Protein AF-A0A6A7M1G7-F1 (afdb_monomer_lite)

Foldseek 3Di:
DDDDDDPDVPVVVVVVVLVVVCVVVDDDDDDDQDDPDPVRVCVLDPPVLVVLLVVCQVPPLDALVRSCVVVVHDSVVSVVSQVSCVVRLQWDADPSGIHGPDPDDDDDDDDD

Structure (mmCIF, N/CA/C/O backbone):
data_AF-A0A6A7M1G7-F1
#
_entry.id   AF-A0A6A7M1G7-F1
#
loop_
_atom_site.group_PDB
_atom_site.id
_atom_site.type_symbol
_atom_site.label_atom_id
_atom_site.label_alt_id
_atom_site.label_comp_id
_atom_site.label_asym_id
_atom_site.lab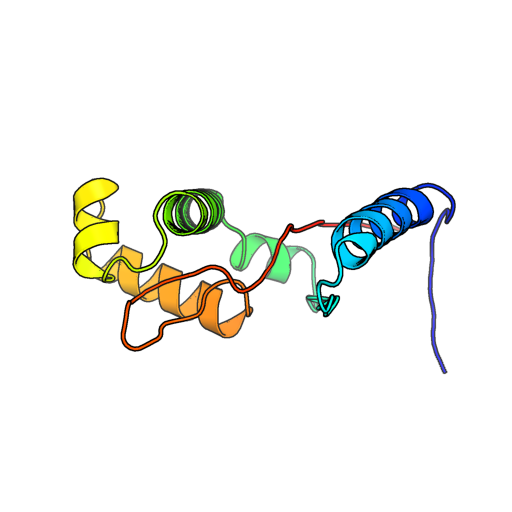el_entity_id
_atom_site.label_seq_id
_atom_site.pdbx_PDB_ins_code
_atom_site.Cartn_x
_atom_site.Cartn_y
_atom_site.Cartn_z
_atom_site.occupancy
_atom_site.B_iso_or_equiv
_atom_site.auth_seq_id
_atom_site.auth_comp_id
_atom_site.auth_asym_id
_atom_site.auth_atom_id
_atom_site.pdbx_PDB_model_num
ATOM 1 N N . MET A 1 1 ? 15.730 20.956 -16.436 1.00 25.53 1 MET A N 1
ATOM 2 C CA . MET A 1 1 ? 16.325 21.663 -15.284 1.00 25.53 1 MET A CA 1
ATOM 3 C C . MET A 1 1 ? 15.865 20.927 -14.037 1.00 25.53 1 MET A C 1
ATOM 5 O O . MET A 1 1 ? 14.692 21.008 -13.710 1.00 25.53 1 MET A O 1
ATOM 9 N N . GLN A 1 2 ? 16.749 20.095 -13.480 1.00 34.69 2 GLN A N 1
ATOM 10 C CA . GLN A 1 2 ? 16.533 19.222 -12.319 1.00 34.69 2 GLN A CA 1
ATOM 11 C C . GLN A 1 2 ? 17.290 19.789 -11.118 1.00 34.69 2 GLN A C 1
ATOM 13 O O . GLN A 1 2 ? 18.352 20.386 -11.297 1.00 34.69 2 GLN A O 1
ATOM 18 N N . VAL A 1 3 ? 16.777 19.542 -9.915 1.00 28.98 3 VAL A N 1
ATOM 19 C CA . VAL A 1 3 ? 17.521 19.722 -8.666 1.00 28.98 3 VAL A CA 1
ATOM 20 C C . VAL A 1 3 ? 17.376 18.435 -7.855 1.00 28.98 3 VAL A C 1
ATOM 22 O O . VAL A 1 3 ? 16.271 18.089 -7.452 1.00 28.98 3 VAL A O 1
ATOM 25 N N . HIS A 1 4 ? 18.493 17.733 -7.650 1.00 38.56 4 HIS A N 1
ATOM 26 C CA . HIS A 1 4 ? 18.645 16.649 -6.677 1.00 38.56 4 HIS A CA 1
ATOM 27 C C . HIS A 1 4 ? 19.468 17.177 -5.502 1.00 38.56 4 HIS A C 1
ATOM 29 O O . HIS A 1 4 ? 20.493 17.828 -5.711 1.00 38.56 4 HIS A O 1
ATOM 35 N N . VAL A 1 5 ? 19.044 16.864 -4.280 1.00 36.00 5 VAL A N 1
ATOM 36 C CA . VAL A 1 5 ? 19.881 17.002 -3.085 1.00 36.00 5 VAL A CA 1
ATOM 37 C C . VAL A 1 5 ? 19.954 15.625 -2.432 1.00 36.00 5 VAL A C 1
ATOM 39 O O . VAL A 1 5 ? 18.983 15.166 -1.836 1.00 36.00 5 VAL A O 1
ATOM 42 N N . GLU A 1 6 ? 21.100 14.960 -2.576 1.00 53.75 6 GLU A N 1
ATOM 43 C CA . GLU A 1 6 ? 21.423 13.693 -1.912 1.00 53.75 6 GLU A CA 1
ATOM 44 C C . GLU A 1 6 ? 22.839 13.755 -1.317 1.00 53.75 6 GLU A C 1
ATOM 46 O O . GLU A 1 6 ? 23.726 14.365 -1.918 1.00 53.75 6 GLU A O 1
ATOM 51 N N . ASP A 1 7 ? 23.077 13.043 -0.203 1.00 55.03 7 ASP A N 1
ATOM 52 C CA . ASP A 1 7 ? 24.246 12.158 -0.208 1.00 55.03 7 ASP A CA 1
ATOM 53 C C . ASP A 1 7 ? 23.811 10.801 -0.774 1.00 55.03 7 ASP A C 1
ATOM 55 O O . ASP A 1 7 ? 22.853 10.164 -0.335 1.00 55.03 7 ASP A O 1
ATOM 59 N N . LEU A 1 8 ? 24.562 10.416 -1.788 1.00 50.22 8 LEU A N 1
ATOM 60 C CA . LEU A 1 8 ? 24.173 9.848 -3.073 1.00 50.22 8 LEU A CA 1
ATOM 61 C C . LEU A 1 8 ? 24.568 8.361 -3.154 1.00 50.22 8 LEU A C 1
ATOM 63 O O . LEU A 1 8 ? 24.169 7.619 -4.048 1.00 50.22 8 LEU A O 1
ATOM 67 N N . ALA A 1 9 ? 25.364 7.886 -2.193 1.00 52.16 9 ALA A N 1
ATOM 68 C CA . ALA A 1 9 ? 25.962 6.552 -2.222 1.00 52.16 9 ALA A CA 1
ATOM 69 C C . ALA A 1 9 ? 25.018 5.426 -1.756 1.00 52.16 9 ALA A C 1
ATOM 71 O O . ALA A 1 9 ? 25.299 4.245 -1.970 1.00 52.16 9 ALA A O 1
ATOM 72 N N . THR A 1 10 ? 23.918 5.765 -1.080 1.00 54.06 10 THR A N 1
ATOM 73 C CA . THR A 1 10 ? 23.079 4.791 -0.361 1.00 54.06 10 THR A CA 1
ATOM 74 C C . THR A 1 10 ? 21.735 4.545 -1.040 1.00 54.06 10 THR A C 1
ATOM 76 O O . THR A 1 10 ? 21.381 3.376 -1.215 1.00 54.06 10 THR A O 1
ATOM 79 N N . SER A 1 11 ? 21.056 5.584 -1.536 1.00 56.84 11 SER A N 1
ATOM 80 C CA . SER A 1 11 ? 20.002 5.431 -2.553 1.00 56.84 11 SER A CA 1
ATOM 81 C C . SER A 1 11 ? 20.564 4.694 -3.787 1.00 56.84 11 SER A C 1
ATOM 83 O O . SER A 1 11 ? 19.942 3.771 -4.313 1.00 56.84 11 SER A O 1
ATOM 85 N N . GLY A 1 12 ? 21.847 4.925 -4.107 1.00 48.59 12 GLY A N 1
ATOM 86 C CA . GLY A 1 12 ? 22.636 4.179 -5.095 1.00 48.59 12 GLY A CA 1
ATOM 87 C C . GLY A 1 12 ? 22.903 2.687 -4.817 1.00 48.59 12 GLY A C 1
ATOM 88 O O . GLY A 1 12 ? 23.356 1.996 -5.721 1.00 48.59 12 GLY A O 1
ATOM 89 N N . ARG A 1 13 ? 22.608 2.126 -3.632 1.00 57.09 13 ARG A N 1
ATOM 90 C CA . ARG A 1 13 ? 22.609 0.656 -3.415 1.00 57.09 13 ARG A CA 1
ATOM 91 C C . ARG A 1 13 ? 21.234 0.022 -3.614 1.00 57.09 13 ARG A C 1
ATOM 93 O O . ARG A 1 13 ? 21.162 -1.136 -4.014 1.00 57.09 13 ARG A O 1
ATOM 100 N N . ARG A 1 14 ? 20.155 0.754 -3.324 1.00 54.09 14 ARG A N 1
ATOM 101 C CA . ARG A 1 14 ? 18.771 0.244 -3.406 1.00 54.09 14 ARG A CA 1
ATOM 102 C C . ARG A 1 14 ? 18.286 0.104 -4.845 1.00 54.09 14 ARG A C 1
ATOM 104 O O . ARG A 1 14 ? 17.539 -0.818 -5.149 1.00 54.09 14 ARG A O 1
ATOM 111 N N . PHE A 1 15 ? 18.855 0.902 -5.731 1.00 56.03 15 PHE A N 1
ATOM 112 C CA . PHE A 1 15 ? 18.774 0.746 -7.177 1.00 56.03 15 PHE A CA 1
ATOM 113 C C . PHE A 1 15 ? 19.585 -0.467 -7.702 1.00 56.03 15 PHE A C 1
ATOM 115 O O . PHE A 1 15 ? 19.101 -1.263 -8.501 1.00 56.03 15 PHE A O 1
ATOM 122 N N . VAL A 1 16 ? 20.797 -0.702 -7.177 1.00 53.09 16 VAL A N 1
ATOM 123 C CA . VAL A 1 16 ? 21.742 -1.758 -7.630 1.00 53.09 16 VAL A CA 1
ATOM 124 C C . VAL A 1 16 ? 21.291 -3.202 -7.327 1.00 53.09 16 VAL A C 1
ATOM 126 O O . VAL A 1 16 ? 21.872 -4.158 -7.839 1.00 53.09 16 VAL A O 1
ATOM 129 N N . ASP A 1 17 ? 20.215 -3.390 -6.566 1.00 56.19 17 ASP A N 1
ATOM 130 C CA . ASP A 1 17 ? 19.605 -4.704 -6.310 1.00 56.19 17 ASP A CA 1
ATOM 131 C C . ASP A 1 17 ? 18.236 -4.867 -7.008 1.00 56.19 17 ASP A C 1
ATOM 133 O O . ASP A 1 17 ? 17.900 -5.983 -7.421 1.00 56.19 17 ASP A O 1
ATOM 137 N N . ALA A 1 18 ? 17.487 -3.769 -7.246 1.00 53.03 18 ALA A N 1
ATOM 138 C CA . ALA A 1 18 ? 16.391 -3.739 -8.234 1.00 53.03 18 ALA A CA 1
ATOM 139 C C . ALA A 1 18 ? 16.890 -4.279 -9.598 1.00 53.03 18 ALA A C 1
ATOM 141 O O . ALA A 1 18 ? 16.256 -5.122 -10.235 1.00 53.03 18 ALA A O 1
ATOM 142 N N . TRP A 1 19 ? 18.131 -3.905 -9.913 1.00 50.75 19 TRP A N 1
ATOM 143 C CA . TRP A 1 19 ? 19.046 -4.298 -10.987 1.00 50.75 19 TRP A CA 1
ATOM 144 C C . TRP A 1 19 ? 19.465 -5.786 -11.057 1.00 50.75 19 TRP A C 1
ATOM 146 O O . TRP A 1 19 ? 19.751 -6.262 -12.147 1.00 50.75 19 TRP A O 1
ATOM 156 N N . ARG A 1 20 ? 19.458 -6.577 -9.969 1.00 49.00 20 ARG A N 1
ATOM 157 C CA . ARG A 1 20 ? 19.835 -8.021 -10.017 1.00 49.00 20 ARG A CA 1
ATOM 158 C C . ARG A 1 20 ? 18.668 -8.977 -10.221 1.00 49.00 20 ARG A C 1
ATOM 160 O O . ARG A 1 20 ? 18.840 -10.160 -10.499 1.00 49.00 20 ARG A O 1
ATOM 167 N N . ARG A 1 21 ? 17.451 -8.492 -10.018 1.00 49.47 21 ARG A N 1
ATOM 168 C CA . ARG A 1 21 ? 16.231 -9.303 -10.139 1.00 49.47 21 ARG A CA 1
ATOM 169 C C . ARG A 1 21 ? 15.604 -9.123 -11.509 1.00 49.47 21 ARG A C 1
ATOM 171 O O . ARG A 1 21 ? 15.112 -10.100 -12.059 1.00 49.47 21 ARG A O 1
ATOM 178 N N . ALA A 1 22 ? 15.842 -7.963 -12.118 1.00 48.47 22 ALA A N 1
ATOM 179 C CA . ALA A 1 22 ? 15.812 -7.839 -13.563 1.00 48.47 22 ALA A CA 1
ATOM 180 C C . ALA A 1 22 ? 16.709 -8.884 -14.270 1.00 48.47 22 ALA A C 1
ATOM 182 O O . ALA A 1 22 ? 16.277 -9.484 -15.244 1.00 48.47 22 ALA A O 1
ATOM 183 N N . GLU A 1 23 ? 17.930 -9.168 -13.775 1.00 43.00 23 GLU A N 1
ATOM 184 C CA . GLU A 1 23 ? 18.918 -10.089 -14.402 1.00 43.00 23 GLU A CA 1
ATOM 185 C C . GLU A 1 23 ? 18.457 -11.554 -14.562 1.00 43.00 23 GLU A C 1
ATOM 187 O O . GLU A 1 23 ? 19.083 -12.316 -15.297 1.00 43.00 23 GLU A O 1
ATOM 192 N N . ARG A 1 24 ? 17.339 -11.961 -13.947 1.00 51.00 24 ARG A N 1
ATOM 193 C CA . ARG A 1 24 ? 16.653 -13.234 -14.256 1.00 51.00 24 ARG A CA 1
ATOM 194 C C . ARG A 1 24 ? 15.729 -13.140 -15.486 1.00 51.00 24 ARG A C 1
ATOM 196 O O . ARG A 1 24 ? 14.984 -14.076 -15.758 1.00 51.00 24 ARG A O 1
ATOM 203 N N . GLY A 1 25 ? 15.809 -12.033 -16.229 1.00 37.94 25 GLY A N 1
ATOM 204 C CA . GLY A 1 25 ? 15.062 -11.726 -17.455 1.00 37.94 25 GLY A CA 1
ATOM 205 C C . GLY A 1 25 ? 13.822 -10.846 -17.255 1.00 37.94 25 GLY A C 1
ATOM 206 O O . GLY A 1 25 ? 12.973 -10.784 -18.137 1.00 37.94 25 GLY A O 1
ATOM 207 N N . GLU A 1 26 ? 13.686 -10.193 -16.106 1.00 47.88 26 GLU A N 1
ATOM 208 C CA . GLU A 1 26 ? 12.452 -9.557 -15.642 1.00 47.88 26 GLU A CA 1
ATOM 209 C C . GLU A 1 26 ? 12.462 -8.040 -15.962 1.00 47.88 26 GLU A C 1
ATOM 211 O O . GLU A 1 26 ? 13.406 -7.326 -15.626 1.00 47.88 26 GLU A O 1
ATOM 216 N N . THR A 1 27 ? 11.427 -7.512 -16.627 1.00 46.03 27 THR A N 1
ATOM 217 C CA . THR A 1 27 ? 11.282 -6.065 -16.885 1.00 46.03 27 THR A CA 1
ATOM 218 C C . THR A 1 27 ? 11.071 -5.306 -15.574 1.00 46.03 27 THR A C 1
ATOM 220 O O . THR A 1 27 ? 10.104 -5.569 -14.864 1.00 46.03 27 THR A O 1
ATOM 223 N N . VAL A 1 28 ? 11.943 -4.340 -15.266 1.00 56.94 28 VAL A N 1
ATOM 224 C CA . VAL A 1 28 ? 11.826 -3.480 -14.077 1.00 56.94 28 VAL A CA 1
ATOM 225 C C . VAL A 1 28 ? 11.355 -2.095 -14.502 1.00 56.94 28 VAL A C 1
ATOM 227 O O . VAL A 1 28 ? 12.051 -1.393 -15.231 1.00 56.94 28 VAL A O 1
ATOM 230 N N . HIS A 1 29 ? 10.152 -1.720 -14.072 1.00 54.69 29 HIS A N 1
ATOM 231 C CA . HIS A 1 29 ? 9.703 -0.331 -14.042 1.00 54.69 29 HIS A CA 1
ATOM 232 C C . HIS A 1 29 ? 9.965 0.209 -12.639 1.00 54.69 29 HIS A C 1
ATOM 234 O O . HIS A 1 29 ? 9.405 -0.284 -11.661 1.00 54.69 29 HIS A O 1
ATOM 240 N N . GLU A 1 30 ? 10.857 1.191 -12.537 1.00 58.59 30 GLU A N 1
ATOM 241 C CA . GLU A 1 30 ? 11.003 1.970 -11.314 1.00 58.59 30 GLU A CA 1
ATOM 242 C C . GLU A 1 30 ? 9.999 3.115 -11.348 1.00 58.59 30 GLU A C 1
ATOM 244 O O . GLU A 1 30 ? 10.177 4.108 -12.053 1.00 58.59 30 GLU A O 1
ATOM 249 N N . GLU A 1 31 ? 8.908 2.950 -10.607 1.00 61.97 31 GLU A N 1
ATOM 250 C CA . GLU A 1 31 ? 7.925 4.008 -10.423 1.00 61.97 31 GLU A CA 1
ATOM 251 C C . GLU A 1 31 ? 8.272 4.832 -9.184 1.00 61.97 31 GLU A C 1
ATOM 253 O O . GLU A 1 31 ? 8.332 4.331 -8.058 1.00 61.97 31 GLU A O 1
ATOM 258 N N . HIS A 1 32 ? 8.516 6.124 -9.400 1.00 64.69 32 HIS A N 1
ATOM 259 C CA . HIS A 1 32 ? 8.779 7.075 -8.330 1.00 64.69 32 HIS A CA 1
ATOM 260 C C . HIS A 1 32 ? 7.483 7.772 -7.922 1.00 64.69 32 HIS A C 1
ATOM 262 O O . HIS A 1 32 ? 6.918 8.555 -8.685 1.00 64.69 32 HIS A O 1
ATOM 268 N N . LEU A 1 33 ? 7.054 7.553 -6.679 1.00 69.06 33 LEU A N 1
ATOM 269 C CA . LEU A 1 33 ? 5.971 8.319 -6.070 1.00 69.06 33 LEU A CA 1
ATOM 270 C C . LEU A 1 33 ? 6.543 9.551 -5.379 1.00 69.06 33 LEU A C 1
ATOM 272 O O . LEU A 1 33 ? 7.333 9.446 -4.442 1.00 69.06 33 LEU A O 1
ATOM 276 N N . SER A 1 34 ? 6.131 10.724 -5.850 1.00 69.75 34 SER A N 1
ATOM 277 C CA . SER A 1 34 ? 6.495 12.010 -5.258 1.00 69.75 34 SER A CA 1
ATOM 278 C C . SER A 1 34 ? 5.276 12.645 -4.602 1.00 69.75 34 SER A C 1
ATOM 280 O O . SER A 1 34 ? 4.177 12.614 -5.150 1.00 69.75 34 SER A O 1
ATOM 282 N N . PHE A 1 35 ? 5.482 13.237 -3.428 1.00 73.38 35 PHE A N 1
ATOM 283 C CA . PHE A 1 35 ? 4.452 13.953 -2.680 1.00 73.38 35 PHE A CA 1
ATOM 284 C C . PHE A 1 35 ? 4.838 15.425 -2.581 1.00 73.38 35 PHE A C 1
ATOM 286 O O . PHE A 1 35 ? 6.006 15.745 -2.371 1.00 73.38 35 PHE A O 1
ATOM 293 N N . GLU A 1 36 ? 3.854 16.317 -2.700 1.00 72.62 36 GLU A N 1
ATOM 294 C CA . GLU A 1 36 ? 4.070 17.770 -2.611 1.00 72.62 36 GLU A CA 1
ATOM 295 C C . GLU A 1 36 ? 4.535 18.218 -1.215 1.00 72.62 36 GLU A C 1
ATOM 297 O O . GLU A 1 36 ? 5.138 19.279 -1.069 1.00 72.62 36 GLU A O 1
ATOM 302 N N . SER A 1 37 ? 4.267 17.412 -0.183 1.00 76.88 37 SER A N 1
ATOM 303 C CA . SER A 1 37 ? 4.682 17.677 1.192 1.00 76.88 37 SER A CA 1
ATOM 304 C C . SER A 1 37 ? 4.822 16.398 2.020 1.00 76.88 37 SER A C 1
ATOM 306 O O . SER A 1 37 ? 4.270 15.341 1.690 1.00 76.88 37 SER A O 1
ATOM 308 N N . PHE A 1 38 ? 5.535 16.508 3.144 1.00 77.50 38 PHE A N 1
ATOM 309 C CA . PHE A 1 38 ? 5.644 15.431 4.127 1.00 77.50 38 PHE A CA 1
ATOM 310 C C . PHE A 1 38 ? 4.279 15.086 4.739 1.00 77.50 38 PHE A C 1
ATOM 312 O O . PHE A 1 38 ? 3.955 13.914 4.937 1.00 77.50 38 PHE A O 1
ATOM 319 N N . GLU A 1 39 ? 3.436 16.088 4.971 1.00 81.94 39 GLU A N 1
ATOM 320 C CA . GLU A 1 39 ? 2.059 15.912 5.423 1.00 81.94 39 GLU A CA 1
ATOM 321 C C . GLU A 1 39 ? 1.238 15.113 4.405 1.00 81.94 39 GLU A C 1
ATOM 323 O O . GLU A 1 39 ? 0.484 14.222 4.797 1.00 81.94 39 GLU A O 1
ATOM 328 N N . GLY A 1 40 ? 1.414 15.376 3.105 1.00 80.88 40 GLY A N 1
ATOM 329 C CA . GLY A 1 40 ? 0.766 14.627 2.026 1.00 80.88 40 GLY A CA 1
ATOM 330 C C . GLY A 1 40 ? 1.202 13.161 1.982 1.00 80.88 40 GLY A C 1
ATOM 331 O O . GLY A 1 40 ? 0.356 12.266 1.866 1.00 80.88 40 GLY A O 1
ATOM 332 N N . LEU A 1 41 ? 2.501 12.900 2.166 1.00 83.00 41 LEU A N 1
ATOM 333 C CA . LEU A 1 41 ? 3.031 11.542 2.315 1.00 83.00 41 LEU A CA 1
ATOM 334 C C . LEU A 1 41 ? 2.379 10.828 3.507 1.00 83.00 41 LEU A C 1
ATOM 336 O O . LEU A 1 41 ? 1.855 9.727 3.348 1.00 83.00 41 LEU A O 1
ATOM 340 N N . LEU A 1 42 ? 2.374 11.443 4.693 1.00 84.44 42 LEU A N 1
ATOM 341 C CA . LEU A 1 42 ? 1.827 10.833 5.912 1.00 84.44 42 LEU A CA 1
ATOM 342 C C . LEU A 1 42 ? 0.305 10.643 5.861 1.00 84.44 42 LEU A C 1
ATOM 344 O O . LEU A 1 42 ? -0.211 9.656 6.392 1.00 84.44 42 LEU A O 1
ATOM 348 N N . ALA A 1 43 ? -0.419 11.553 5.206 1.00 85.94 43 ALA A N 1
ATOM 349 C CA . ALA A 1 43 ? -1.854 11.422 4.974 1.00 85.94 43 ALA A CA 1
ATOM 350 C C . ALA A 1 43 ? -2.175 10.271 4.009 1.00 85.94 43 ALA A C 1
ATOM 352 O O . ALA A 1 43 ? -3.213 9.617 4.144 1.00 85.94 43 ALA A O 1
ATOM 353 N N . THR A 1 44 ? -1.283 9.996 3.055 1.00 83.44 44 THR A N 1
ATOM 354 C CA . THR A 1 44 ? -1.442 8.908 2.083 1.00 83.44 44 THR A CA 1
ATOM 355 C C . THR A 1 44 ? -1.029 7.565 2.678 1.00 83.44 44 THR A C 1
ATOM 357 O O . THR A 1 44 ? -1.813 6.617 2.648 1.00 83.44 44 THR A O 1
ATOM 360 N N . LEU A 1 45 ? 0.149 7.494 3.297 1.00 87.88 45 LEU A N 1
ATOM 361 C CA . LEU A 1 45 ? 0.764 6.289 3.859 1.00 87.88 45 LEU A CA 1
ATOM 362 C C . LEU A 1 45 ? 0.523 6.152 5.368 1.00 87.88 45 LEU A C 1
ATOM 364 O O . LEU A 1 45 ? 1.449 5.991 6.164 1.00 87.88 45 LEU A O 1
ATOM 368 N N . THR A 1 46 ? -0.743 6.176 5.782 1.00 92.94 46 THR A N 1
ATOM 369 C CA . THR A 1 46 ? -1.088 5.935 7.191 1.00 92.94 46 THR A CA 1
ATOM 370 C C . THR A 1 46 ? -0.714 4.505 7.619 1.00 92.94 46 THR A C 1
ATOM 372 O O . THR A 1 46 ? -0.689 3.594 6.782 1.00 92.94 46 THR A O 1
ATOM 375 N N . PRO A 1 47 ? -0.514 4.230 8.926 1.00 93.75 47 PRO A N 1
ATOM 376 C CA . PRO A 1 47 ? -0.197 2.880 9.401 1.00 93.75 47 PRO A CA 1
ATOM 377 C C . PRO A 1 47 ? -1.190 1.810 8.925 1.00 93.75 47 PRO A C 1
ATOM 379 O O . PRO A 1 47 ? -0.794 0.707 8.555 1.00 93.75 47 PRO A O 1
ATOM 382 N N . LYS A 1 48 ? -2.483 2.155 8.870 1.00 95.19 48 LYS A N 1
ATOM 383 C CA . LYS A 1 48 ? -3.549 1.254 8.415 1.00 95.19 48 LYS A CA 1
ATOM 384 C C . LYS A 1 48 ? -3.548 0.998 6.913 1.00 95.19 48 LYS A C 1
ATOM 386 O O . LYS A 1 48 ? -4.000 -0.067 6.495 1.00 95.19 48 LYS A O 1
ATOM 391 N N . ARG A 1 49 ? -3.034 1.929 6.113 1.00 95.25 49 ARG A N 1
ATOM 392 C CA . ARG A 1 49 ? -2.854 1.745 4.670 1.00 95.25 49 ARG A CA 1
ATOM 393 C C . ARG A 1 49 ? -1.585 0.963 4.358 1.00 95.25 49 ARG A C 1
ATOM 395 O O . ARG A 1 49 ? -1.628 0.064 3.529 1.00 95.25 49 ARG A O 1
ATOM 402 N N . ILE A 1 50 ? -0.501 1.188 5.102 1.00 93.38 50 ILE A N 1
ATOM 403 C CA . ILE A 1 50 ? 0.711 0.354 5.013 1.00 93.38 50 ILE A CA 1
ATOM 404 C C . ILE A 1 50 ? 0.396 -1.104 5.389 1.00 93.38 50 ILE A C 1
ATOM 406 O O . ILE A 1 50 ? 0.856 -2.029 4.718 1.00 93.38 50 ILE A O 1
ATOM 410 N N . GLU A 1 51 ? -0.401 -1.327 6.442 1.00 95.12 51 GLU A N 1
ATOM 411 C CA . GLU A 1 51 ? -0.897 -2.659 6.821 1.00 95.12 51 GLU A CA 1
ATOM 412 C C . GLU A 1 51 ? -1.667 -3.321 5.668 1.00 95.12 51 GLU A C 1
ATOM 414 O O . GLU A 1 51 ? -1.426 -4.488 5.361 1.00 95.12 51 GLU A O 1
ATOM 419 N N . LEU A 1 52 ? -2.532 -2.556 4.996 1.00 96.94 52 LEU A N 1
ATOM 420 C CA . LEU A 1 52 ? -3.336 -3.020 3.868 1.00 96.94 52 LEU A CA 1
ATOM 421 C C . LEU A 1 52 ? -2.463 -3.394 2.661 1.00 96.94 52 LEU A C 1
ATOM 423 O O . LEU A 1 52 ? -2.576 -4.514 2.169 1.00 96.94 52 LEU A O 1
ATOM 427 N N . VAL A 1 53 ? -1.530 -2.531 2.243 1.00 94.62 53 VAL A N 1
ATOM 428 C CA . VAL A 1 53 ? -0.579 -2.824 1.149 1.00 94.62 53 VAL A CA 1
ATOM 429 C C . VAL A 1 53 ? 0.215 -4.101 1.438 1.00 94.62 53 VAL A C 1
ATOM 431 O O . VAL A 1 53 ? 0.335 -4.983 0.589 1.00 94.62 53 VAL A O 1
ATOM 434 N N . ARG A 1 54 ? 0.727 -4.253 2.667 1.00 93.50 54 ARG A N 1
ATOM 435 C CA . ARG A 1 54 ? 1.451 -5.466 3.089 1.00 93.50 54 ARG A CA 1
ATOM 436 C C . ARG A 1 54 ? 0.564 -6.708 3.124 1.00 93.50 54 ARG A C 1
ATOM 438 O O . ARG A 1 54 ? 1.078 -7.817 2.980 1.00 93.50 54 ARG A O 1
ATOM 445 N N . PHE A 1 55 ? -0.726 -6.550 3.405 1.00 96.69 55 PHE A N 1
ATOM 446 C CA . PHE A 1 55 ? -1.683 -7.648 3.390 1.00 96.69 55 PHE A CA 1
ATOM 447 C C . PHE A 1 55 ? -1.957 -8.110 1.959 1.00 96.69 55 PHE A C 1
ATOM 449 O O . PHE A 1 55 ? -1.754 -9.290 1.681 1.00 96.69 55 PHE A O 1
ATOM 456 N N . VAL A 1 56 ? -2.316 -7.186 1.062 1.00 96.75 56 VAL A N 1
ATOM 457 C CA . VAL A 1 56 ? -2.599 -7.475 -0.354 1.00 96.75 56 VAL A CA 1
ATOM 458 C C . VAL A 1 56 ? -1.372 -8.057 -1.047 1.00 96.75 56 VAL A C 1
ATOM 460 O O . VAL A 1 56 ? -1.466 -9.074 -1.715 1.00 96.75 56 VAL A O 1
ATOM 463 N N . ARG A 1 57 ? -0.174 -7.521 -0.796 1.00 93.69 57 ARG A N 1
ATOM 464 C CA . ARG A 1 57 ? 1.057 -8.072 -1.382 1.00 93.69 57 ARG A CA 1
ATOM 465 C C . ARG A 1 57 ? 1.352 -9.523 -0.966 1.00 93.69 57 ARG A C 1
ATOM 467 O O . ARG A 1 57 ? 2.024 -10.241 -1.698 1.00 93.69 57 ARG A O 1
ATOM 474 N N . ARG A 1 58 ? 0.897 -9.956 0.216 1.00 94.50 58 ARG A N 1
ATOM 475 C CA . ARG A 1 58 ? 1.028 -11.354 0.675 1.00 94.50 58 ARG A CA 1
ATOM 476 C C . ARG A 1 58 ? -0.113 -12.250 0.192 1.00 94.50 58 ARG A C 1
ATOM 478 O O . ARG A 1 58 ? 0.063 -13.462 0.171 1.00 94.50 58 ARG A O 1
ATOM 485 N N . HIS A 1 59 ? -1.249 -11.658 -0.160 1.00 96.38 59 HIS A N 1
ATOM 486 C CA . HIS A 1 59 ? -2.460 -12.347 -0.596 1.00 96.38 59 HIS A CA 1
ATOM 487 C C . HIS A 1 59 ? -3.031 -11.602 -1.812 1.00 96.38 59 HIS A C 1
ATOM 489 O O . HIS A 1 59 ? -4.044 -10.907 -1.676 1.00 96.38 59 HIS A O 1
ATOM 495 N N . PRO A 1 60 ? -2.335 -11.654 -2.964 1.00 95.50 60 PRO A N 1
ATOM 496 C CA . PRO A 1 60 ? -2.794 -10.969 -4.163 1.00 95.50 60 PRO A CA 1
ATOM 497 C C . PRO A 1 60 ? -4.084 -11.616 -4.677 1.00 95.50 60 PRO A C 1
ATOM 499 O O . PRO A 1 60 ? -4.405 -12.749 -4.307 1.00 95.50 60 PRO A O 1
ATOM 502 N N . HIS A 1 61 ? -4.801 -10.899 -5.538 1.00 97.38 61 HIS A N 1
ATOM 503 C CA . HIS A 1 61 ? -6.019 -11.362 -6.205 1.00 97.38 61 HIS A CA 1
ATOM 504 C C . HIS A 1 61 ? -7.158 -11.683 -5.218 1.00 97.38 61 HIS A C 1
ATOM 506 O O . HIS A 1 61 ? -7.918 -12.639 -5.355 1.00 97.38 61 HIS A O 1
ATOM 512 N N . LEU A 1 62 ? -7.266 -10.873 -4.157 1.00 97.62 62 LEU A N 1
ATOM 513 C CA . LEU A 1 62 ? -8.424 -10.866 -3.265 1.00 97.62 62 LEU A CA 1
ATOM 514 C C . LEU A 1 62 ? -9.364 -9.718 -3.625 1.00 97.62 62 LEU A C 1
ATOM 516 O O . LEU A 1 62 ? -8.927 -8.605 -3.912 1.00 97.62 62 LEU A O 1
ATOM 520 N N . SER A 1 63 ? -10.670 -9.958 -3.503 1.00 97.69 63 SER A N 1
ATOM 521 C CA . SER A 1 63 ? -11.660 -8.884 -3.589 1.00 97.69 63 SER A CA 1
ATOM 522 C C . SER A 1 63 ? -11.571 -7.944 -2.384 1.00 97.69 63 SER A C 1
ATOM 524 O O . SER A 1 63 ? -11.214 -8.357 -1.275 1.00 97.69 63 SER A O 1
ATOM 526 N N . ILE A 1 64 ? -12.005 -6.692 -2.557 1.00 97.19 64 ILE A N 1
ATOM 527 C CA . ILE A 1 64 ? -12.101 -5.700 -1.467 1.00 97.19 64 ILE A CA 1
ATOM 528 C C . ILE A 1 64 ? -12.855 -6.270 -0.249 1.00 97.19 64 ILE A C 1
ATOM 530 O O . ILE A 1 64 ? -12.464 -6.060 0.901 1.00 97.19 64 ILE A O 1
ATOM 534 N N . ALA A 1 65 ? -13.933 -7.023 -0.492 1.00 97.50 65 ALA A N 1
ATOM 535 C CA . ALA A 1 65 ? -14.734 -7.637 0.565 1.00 97.50 65 ALA A CA 1
ATOM 536 C C . ALA A 1 65 ? -13.962 -8.719 1.334 1.00 97.50 65 ALA A C 1
ATOM 538 O O . ALA A 1 65 ? -14.057 -8.785 2.562 1.00 97.50 65 ALA A O 1
ATOM 539 N N . ALA A 1 66 ? -13.174 -9.539 0.635 1.00 97.75 66 ALA A N 1
ATOM 540 C CA . ALA A 1 66 ? -12.309 -10.524 1.269 1.00 97.75 66 ALA A CA 1
ATOM 541 C C . ALA A 1 66 ? -11.212 -9.845 2.098 1.00 97.75 66 ALA A C 1
ATOM 543 O O . ALA A 1 66 ? -11.041 -10.203 3.260 1.00 97.75 66 ALA A O 1
ATOM 544 N N . VAL A 1 67 ? -10.549 -8.811 1.565 1.00 98.00 67 VAL A N 1
ATOM 545 C CA . VAL A 1 67 ? -9.546 -8.024 2.308 1.00 98.00 67 VAL A CA 1
ATOM 546 C C . VAL A 1 67 ? -10.141 -7.447 3.596 1.00 98.00 67 VAL A C 1
ATOM 548 O O . VAL A 1 67 ? -9.540 -7.565 4.664 1.00 98.00 67 VAL A O 1
ATOM 551 N N . ALA A 1 68 ? -11.341 -6.864 3.527 1.00 98.00 68 ALA A N 1
ATOM 552 C CA . ALA A 1 68 ? -12.015 -6.315 4.702 1.00 98.00 68 ALA A CA 1
ATOM 553 C C . ALA A 1 68 ? -12.325 -7.387 5.758 1.00 98.00 68 ALA A C 1
ATOM 555 O O . ALA A 1 68 ? -12.051 -7.182 6.944 1.00 98.00 68 ALA A O 1
ATOM 556 N N . ARG A 1 69 ? -12.841 -8.542 5.322 1.00 98.25 69 ARG A N 1
ATOM 557 C CA . ARG A 1 69 ? -13.155 -9.681 6.193 1.00 98.25 69 ARG A CA 1
ATOM 558 C C . ARG A 1 69 ? -11.905 -10.238 6.875 1.00 98.25 69 ARG A C 1
ATOM 560 O O . ARG A 1 69 ? -11.927 -10.429 8.086 1.00 98.25 69 ARG A O 1
ATOM 567 N N . GLU A 1 70 ? -10.833 -10.467 6.123 1.00 97.69 70 GLU A N 1
ATOM 568 C CA . GLU A 1 70 ? -9.582 -11.040 6.643 1.00 97.69 70 GLU A CA 1
ATOM 569 C C . GLU A 1 70 ? -8.859 -10.088 7.604 1.00 97.69 70 GLU A C 1
ATOM 571 O O . GLU A 1 70 ? -8.290 -10.519 8.604 1.00 97.69 70 GLU A O 1
ATOM 576 N N . LEU A 1 71 ? -8.928 -8.777 7.360 1.00 96.75 71 LEU A N 1
ATOM 577 C CA . LEU A 1 71 ? -8.382 -7.779 8.283 1.00 96.75 71 LEU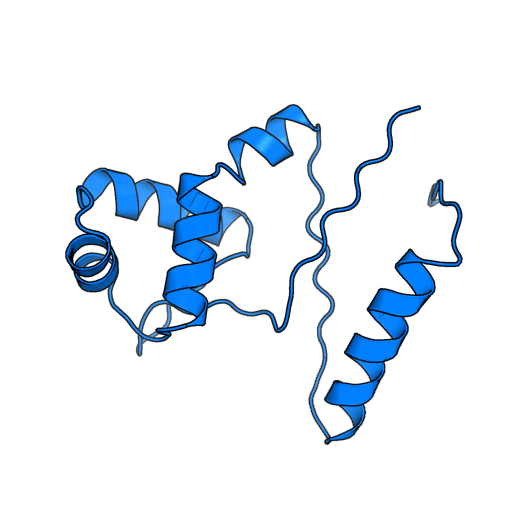 A CA 1
ATOM 578 C C . LEU A 1 71 ? -9.297 -7.500 9.489 1.00 96.75 71 LEU A C 1
ATOM 580 O O . LEU A 1 71 ? -8.898 -6.752 10.382 1.00 96.75 71 LEU A O 1
ATOM 584 N N . GLY A 1 72 ? -10.522 -8.039 9.522 1.00 97.19 72 GLY A N 1
ATOM 585 C CA . GLY A 1 72 ? -11.511 -7.733 10.561 1.00 97.19 72 GLY A CA 1
ATOM 586 C C . GLY A 1 72 ? -11.904 -6.252 10.594 1.00 97.19 72 GLY A C 1
ATOM 587 O O . GLY A 1 72 ? -12.131 -5.684 11.664 1.00 97.19 72 GLY A O 1
ATOM 588 N N . ARG A 1 73 ? -11.921 -5.592 9.431 1.00 97.06 73 ARG A N 1
ATOM 589 C CA . ARG A 1 73 ? -12.150 -4.147 9.291 1.00 97.06 73 ARG A CA 1
ATOM 590 C C . ARG A 1 73 ? -13.470 -3.867 8.581 1.00 97.06 73 ARG A C 1
ATOM 592 O O . ARG A 1 73 ? -13.920 -4.633 7.739 1.00 97.06 73 ARG A O 1
ATOM 599 N N . ASP A 1 74 ? -14.060 -2.716 8.893 1.00 97.88 74 ASP A N 1
ATOM 600 C CA . ASP A 1 74 ? -15.254 -2.229 8.202 1.00 97.88 74 ASP A CA 1
ATOM 601 C C . ASP A 1 74 ? -15.002 -2.062 6.692 1.00 97.88 74 ASP A C 1
ATOM 603 O O . ASP A 1 74 ? -14.040 -1.404 6.282 1.00 97.88 74 ASP A O 1
ATOM 607 N N . TYR A 1 75 ? -15.898 -2.628 5.878 1.00 97.69 75 TYR A N 1
ATOM 608 C CA . TYR A 1 75 ? -15.789 -2.634 4.418 1.00 97.69 75 TYR A CA 1
ATOM 609 C C . TYR A 1 75 ? -15.681 -1.226 3.831 1.00 97.69 75 TYR A C 1
ATOM 611 O O . TYR A 1 75 ? -14.826 -0.981 2.985 1.00 97.69 75 TYR A O 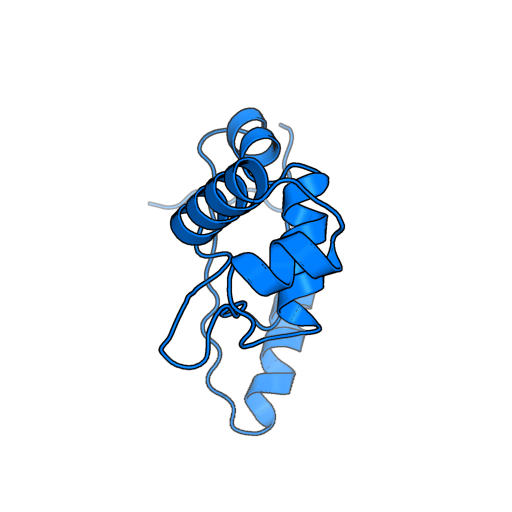1
ATOM 619 N N . LYS A 1 76 ? -16.507 -0.276 4.289 1.00 97.69 76 LYS A N 1
ATOM 620 C CA . LYS A 1 76 ? -16.524 1.088 3.742 1.00 97.69 76 LYS A CA 1
ATOM 621 C C . LYS A 1 76 ? -15.203 1.804 4.016 1.00 97.69 76 LYS A C 1
ATOM 623 O O . LYS A 1 76 ? -14.706 2.525 3.152 1.00 97.69 76 LYS A O 1
ATOM 628 N N . ARG A 1 77 ? -14.609 1.587 5.195 1.00 97.00 77 ARG A N 1
ATOM 629 C CA . ARG A 1 77 ? -13.277 2.128 5.519 1.00 97.00 77 ARG A CA 1
ATOM 630 C C . ARG A 1 77 ? -12.176 1.486 4.677 1.00 97.00 77 ARG A C 1
ATOM 632 O O . ARG A 1 77 ? -11.293 2.198 4.216 1.00 97.00 77 ARG A O 1
ATOM 639 N N . VAL A 1 78 ? -12.233 0.171 4.474 1.00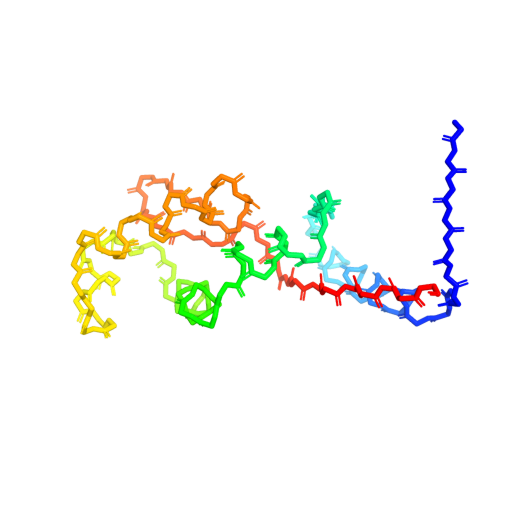 97.94 78 VAL A N 1
ATOM 640 C CA . VAL A 1 78 ? -11.253 -0.562 3.653 1.00 97.94 78 VAL A CA 1
ATOM 641 C C . VAL A 1 78 ? -11.335 -0.140 2.190 1.00 97.94 78 VAL A C 1
ATOM 643 O O . VAL A 1 78 ? -10.306 0.132 1.586 1.00 97.94 78 VAL A O 1
ATOM 646 N N . HIS A 1 79 ? -12.545 0.002 1.649 1.00 97.69 79 HIS A N 1
ATOM 647 C CA . HIS A 1 79 ? -12.774 0.497 0.293 1.00 97.69 79 HIS A CA 1
ATOM 648 C C . HIS A 1 79 ? -12.166 1.889 0.085 1.00 97.69 79 HIS A C 1
ATOM 650 O O . HIS A 1 79 ? -11.401 2.087 -0.853 1.00 97.69 79 HIS A O 1
ATOM 656 N N . GLY A 1 80 ? -12.417 2.829 1.003 1.00 97.56 80 GLY A N 1
ATOM 657 C CA . GLY A 1 80 ? -11.829 4.170 0.927 1.00 97.56 80 GLY A CA 1
ATOM 658 C C . GLY A 1 80 ? -10.299 4.178 1.026 1.00 97.56 80 GLY A C 1
ATOM 659 O O . GLY A 1 80 ? -9.642 4.955 0.336 1.00 97.56 80 GLY A O 1
ATOM 660 N N . ASP A 1 81 ? -9.722 3.300 1.851 1.00 97.06 81 ASP A N 1
ATOM 661 C CA . ASP A 1 81 ? -8.269 3.132 1.929 1.00 97.06 81 ASP A CA 1
ATOM 662 C C . ASP A 1 81 ? -7.682 2.550 0.637 1.00 97.06 81 ASP A C 1
ATOM 664 O O . ASP A 1 81 ? -6.633 3.015 0.201 1.00 97.06 81 ASP A O 1
ATOM 668 N N . ILE A 1 82 ? -8.359 1.587 0.008 1.00 97.06 82 ILE A N 1
ATOM 669 C CA . ILE A 1 82 ? -7.944 1.008 -1.278 1.00 97.06 82 ILE A CA 1
ATOM 670 C C . ILE A 1 82 ? -7.986 2.062 -2.377 1.00 97.06 82 ILE A C 1
ATOM 672 O O . ILE A 1 82 ? -6.976 2.250 -3.041 1.00 97.06 82 ILE A O 1
ATOM 676 N N . ARG A 1 83 ? -9.069 2.844 -2.491 1.00 96.44 83 ARG A N 1
ATOM 677 C CA . ARG A 1 83 ? -9.145 3.926 -3.489 1.00 96.44 83 ARG A CA 1
ATOM 678 C C . ARG A 1 83 ? -8.036 4.966 -3.319 1.00 96.44 83 ARG A C 1
ATOM 680 O O . ARG A 1 83 ? -7.497 5.459 -4.303 1.00 96.44 83 ARG A O 1
ATOM 687 N N . ALA A 1 84 ? -7.670 5.294 -2.079 1.00 93.25 84 ALA A N 1
ATOM 688 C CA . ALA A 1 84 ? -6.558 6.207 -1.818 1.00 93.25 84 ALA A CA 1
ATOM 689 C C . ALA A 1 84 ? -5.194 5.610 -2.205 1.00 93.25 84 ALA A C 1
ATOM 691 O O . ALA A 1 84 ? -4.307 6.343 -2.631 1.00 93.25 84 ALA A O 1
ATOM 692 N N . LEU A 1 85 ? -5.019 4.297 -2.043 1.00 93.31 85 LEU A N 1
ATOM 693 C CA . LEU A 1 85 ? -3.798 3.588 -2.419 1.00 93.31 85 LEU A CA 1
ATOM 694 C C . LEU A 1 85 ? -3.687 3.388 -3.935 1.00 93.31 85 LEU A C 1
ATOM 696 O O . LEU A 1 85 ? -2.597 3.558 -4.466 1.00 93.31 85 LEU A O 1
ATOM 700 N N . GLU A 1 86 ? -4.788 3.109 -4.630 1.00 93.31 86 GLU A N 1
ATO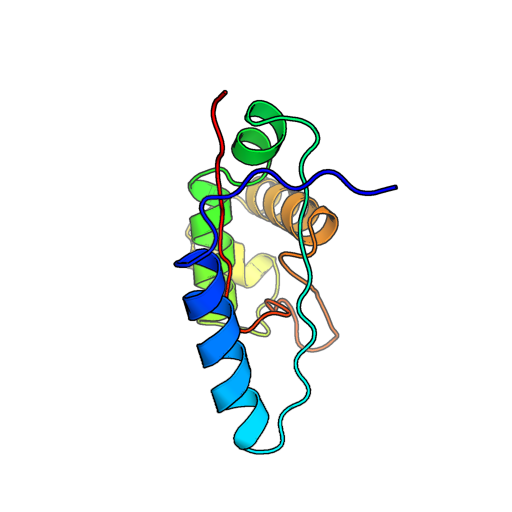M 701 C CA . GLU A 1 86 ? -4.840 3.064 -6.099 1.00 93.31 86 GLU A CA 1
ATOM 702 C C . GLU A 1 86 ? -4.528 4.425 -6.719 1.00 93.31 86 GLU A C 1
ATOM 704 O O . GLU A 1 86 ? -3.716 4.521 -7.631 1.00 93.31 86 GLU A O 1
ATOM 709 N N . ALA A 1 87 ? -5.096 5.506 -6.172 1.00 89.06 87 ALA A N 1
ATOM 710 C CA . ALA A 1 87 ? -4.775 6.864 -6.615 1.00 89.06 87 ALA A CA 1
ATOM 711 C C . ALA A 1 87 ? -3.288 7.217 -6.422 1.00 89.06 87 ALA A C 1
ATOM 713 O O . ALA A 1 87 ? -2.764 8.085 -7.115 1.00 89.06 87 ALA A O 1
ATOM 714 N N . ALA A 1 88 ? -2.619 6.546 -5.483 1.00 85.50 88 ALA A N 1
ATOM 715 C CA . ALA A 1 88 ? -1.189 6.667 -5.240 1.00 85.50 88 ALA A CA 1
ATOM 716 C C . ALA A 1 88 ? -0.354 5.616 -5.997 1.00 85.50 88 ALA A C 1
ATOM 718 O O . ALA A 1 88 ? 0.834 5.519 -5.717 1.00 85.50 88 ALA A O 1
ATOM 719 N N . GLY A 1 89 ? -0.939 4.796 -6.879 1.00 87.88 89 GLY A N 1
ATOM 720 C CA . GLY A 1 89 ? -0.232 3.737 -7.619 1.00 87.88 89 GLY A CA 1
ATOM 721 C C . GLY A 1 89 ? 0.288 2.587 -6.747 1.00 87.88 89 GLY A C 1
ATOM 722 O O . GLY A 1 89 ? 1.143 1.811 -7.158 1.00 87.88 89 GLY A O 1
ATOM 723 N N . LEU A 1 90 ? -0.181 2.476 -5.500 1.00 89.88 90 LEU A N 1
ATOM 724 C CA . LEU A 1 90 ? 0.310 1.474 -4.551 1.00 89.88 90 LEU A CA 1
ATOM 725 C C . LEU A 1 90 ? -0.479 0.164 -4.584 1.00 89.88 90 LEU A C 1
ATOM 727 O O . LEU A 1 90 ? -0.033 -0.834 -4.014 1.00 89.88 90 LEU A O 1
ATOM 731 N N . LEU A 1 91 ? -1.660 0.183 -5.187 1.00 94.38 91 LEU A N 1
ATOM 732 C CA . LEU A 1 91 ? -2.496 -0.979 -5.436 1.00 94.38 91 LEU A CA 1
ATOM 733 C C . LEU A 1 91 ? -3.152 -0.828 -6.801 1.00 94.38 91 LEU A C 1
ATOM 735 O O . LEU A 1 91 ? -3.441 0.286 -7.227 1.00 94.38 91 LEU A O 1
ATOM 739 N N . GLU A 1 92 ? -3.427 -1.956 -7.429 1.00 95.56 92 GLU A N 1
ATOM 740 C CA . GLU A 1 92 ? -4.243 -2.063 -8.630 1.00 95.56 92 GLU A CA 1
ATOM 741 C C . GLU A 1 92 ? -5.265 -3.187 -8.440 1.00 95.56 92 GLU A C 1
ATOM 743 O O . GLU A 1 92 ? -5.106 -4.049 -7.568 1.00 95.56 92 GLU A O 1
ATOM 748 N N . GLU A 1 93 ? -6.331 -3.154 -9.233 1.00 95.56 93 GLU A N 1
ATOM 749 C CA . GLU A 1 93 ? -7.386 -4.165 -9.265 1.00 95.56 93 GLU A CA 1
ATOM 750 C C . GLU A 1 93 ? -7.562 -4.628 -10.715 1.00 95.56 93 GLU A C 1
ATOM 752 O O . GLU A 1 93 ? -7.796 -3.805 -11.604 1.00 95.56 93 GLU A O 1
ATOM 757 N N . ASP A 1 94 ? -7.446 -5.933 -10.951 1.00 95.38 94 ASP A N 1
ATOM 758 C CA . ASP A 1 94 ? -7.759 -6.575 -12.230 1.00 95.38 94 ASP A CA 1
ATOM 759 C C . ASP A 1 94 ? -8.944 -7.550 -12.086 1.00 95.38 94 ASP A C 1
ATOM 761 O O . ASP A 1 94 ? -9.673 -7.533 -11.090 1.00 95.38 94 ASP A O 1
ATOM 765 N N . GLU A 1 95 ? -9.177 -8.384 -13.102 1.00 95.50 95 GLU A N 1
ATOM 766 C CA . GLU A 1 95 ? -10.245 -9.392 -13.080 1.00 95.50 95 GLU A CA 1
ATOM 767 C C . GLU A 1 95 ? -10.042 -10.457 -11.986 1.00 95.50 95 GLU A C 1
ATOM 769 O O . GLU A 1 95 ? -11.025 -11.019 -11.493 1.00 95.50 95 GLU A O 1
ATOM 774 N N . ASP A 1 96 ? -8.795 -10.701 -11.574 1.00 95.00 96 ASP A N 1
ATOM 775 C CA . ASP A 1 96 ? -8.435 -11.658 -10.530 1.00 95.00 96 ASP A CA 1
ATOM 776 C C . ASP A 1 96 ? -8.486 -11.011 -9.130 1.00 95.00 96 ASP A C 1
ATOM 778 O O . ASP A 1 96 ? -8.718 -11.691 -8.128 1.00 95.00 96 ASP A O 1
ATOM 782 N N . GLY A 1 97 ? -8.340 -9.687 -9.035 1.00 96.50 97 GLY A N 1
ATOM 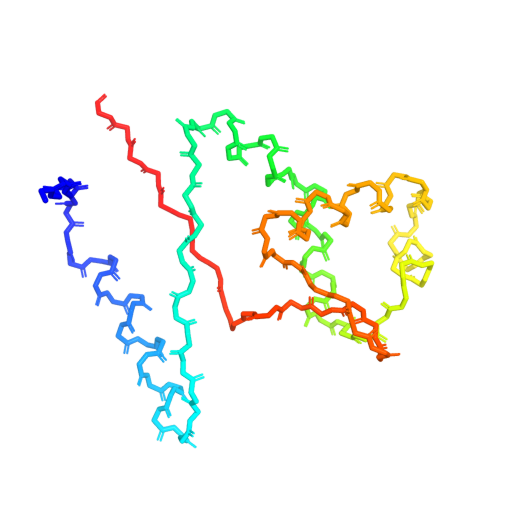783 C CA . GLY A 1 97 ? -8.595 -8.887 -7.838 1.00 96.50 97 GLY A CA 1
ATOM 784 C C . GLY A 1 97 ? -7.453 -7.932 -7.504 1.00 96.50 97 GLY A C 1
ATOM 785 O O . GLY A 1 97 ? -6.715 -7.478 -8.371 1.00 96.50 97 GLY A O 1
ATOM 786 N N . LEU A 1 98 ? -7.299 -7.595 -6.221 1.00 97.88 98 LEU A N 1
ATOM 787 C CA . LEU A 1 98 ? -6.313 -6.597 -5.800 1.00 97.88 98 LEU A CA 1
ATOM 788 C C . LEU A 1 98 ? -4.888 -7.144 -5.781 1.00 97.88 98 LEU A C 1
ATOM 790 O O . LEU A 1 98 ? -4.623 -8.179 -5.164 1.00 97.88 98 LEU A O 1
ATOM 794 N N . PHE A 1 99 ? -3.943 -6.385 -6.321 1.00 96.50 99 PHE A N 1
ATOM 795 C CA . PHE A 1 99 ? -2.514 -6.672 -6.235 1.00 96.50 99 PHE A CA 1
ATOM 796 C C . PHE A 1 99 ? -1.696 -5.384 -6.052 1.00 96.50 99 PHE A C 1
ATOM 798 O O . PHE A 1 99 ? -2.212 -4.272 -6.129 1.00 96.50 99 PHE A O 1
ATOM 805 N N . ALA A 1 100 ? -0.411 -5.535 -5.727 1.00 92.50 100 ALA A N 1
ATOM 806 C CA . ALA A 1 100 ? 0.531 -4.421 -5.639 1.00 92.50 100 ALA A CA 1
ATOM 807 C C . ALA A 1 100 ? 1.467 -4.473 -6.861 1.00 92.50 100 ALA A C 1
ATOM 809 O O . ALA A 1 100 ? 2.203 -5.459 -6.975 1.00 92.50 100 ALA A O 1
ATOM 810 N N . PRO A 1 101 ? 1.485 -3.454 -7.741 1.00 88.38 101 PRO A N 1
ATOM 811 C CA . PRO A 1 101 ? 2.194 -3.489 -9.029 1.00 88.38 101 PRO A CA 1
ATOM 812 C C . PRO A 1 101 ? 3.715 -3.276 -8.905 1.00 88.38 101 PRO A C 1
ATOM 814 O O . PRO A 1 101 ? 4.381 -2.854 -9.842 1.00 88.38 101 PRO A O 1
ATOM 817 N N . PHE A 1 102 ? 4.308 -3.559 -7.742 1.00 81.88 102 PHE A N 1
ATOM 818 C CA . PHE A 1 102 ? 5.723 -3.307 -7.479 1.00 81.88 102 PHE A CA 1
ATOM 819 C C . PHE A 1 102 ? 6.390 -4.440 -6.697 1.00 81.88 102 PHE A C 1
ATOM 821 O O . PHE A 1 102 ? 5.808 -5.100 -5.829 1.00 81.88 102 PHE A O 1
ATOM 828 N N . ALA A 1 103 ? 7.692 -4.609 -6.929 1.00 72.94 103 ALA A N 1
ATOM 829 C CA . ALA A 1 103 ? 8.516 -5.563 -6.188 1.00 72.94 103 ALA A CA 1
ATOM 830 C C . ALA A 1 103 ? 8.943 -5.044 -4.800 1.00 72.94 103 ALA A C 1
ATOM 832 O O . ALA A 1 103 ? 9.263 -5.831 -3.902 1.00 72.94 103 ALA A O 1
ATOM 833 N N . GLY A 1 104 ? 8.950 -3.730 -4.580 1.00 73.19 104 GLY A N 1
ATOM 834 C CA . GLY A 1 104 ? 9.331 -3.104 -3.316 1.00 73.19 104 GLY A CA 1
ATOM 835 C C . GLY A 1 104 ? 9.017 -1.611 -3.303 1.00 73.19 104 GLY A C 1
ATOM 836 O O . GLY A 1 104 ? 8.776 -1.030 -4.349 1.00 73.19 104 GLY A O 1
ATOM 837 N N . VAL A 1 105 ? 9.011 -1.012 -2.109 1.00 72.38 105 VAL A N 1
ATOM 838 C CA . VAL A 1 105 ? 8.840 0.436 -1.925 1.00 72.38 105 VAL A CA 1
ATOM 839 C C . VAL A 1 105 ? 9.939 0.945 -1.006 1.00 72.38 105 VAL A C 1
ATOM 841 O O . VAL A 1 105 ? 10.259 0.330 0.018 1.00 72.38 105 VAL A O 1
ATOM 844 N N . GLU A 1 106 ? 10.492 2.089 -1.375 1.00 71.62 106 GLU A N 1
ATOM 845 C CA . GLU A 1 106 ? 11.381 2.903 -0.566 1.00 71.62 106 GLU A CA 1
ATOM 846 C C . GLU A 1 106 ? 10.736 4.268 -0.342 1.00 71.62 106 GLU A C 1
ATOM 848 O O . GLU A 1 106 ? 10.156 4.843 -1.254 1.00 71.62 106 GLU A O 1
ATOM 853 N N . ALA A 1 107 ? 10.847 4.781 0.881 1.00 72.31 107 ALA A N 1
ATOM 854 C CA . ALA A 1 107 ? 10.542 6.169 1.181 1.00 72.31 107 ALA A CA 1
ATOM 855 C C . ALA A 1 107 ? 11.839 6.855 1.612 1.00 72.31 107 ALA A C 1
ATOM 857 O O . ALA A 1 107 ? 12.508 6.377 2.533 1.00 72.31 107 ALA A O 1
ATOM 858 N N . GLN A 1 108 ? 12.168 7.965 0.954 1.00 70.00 108 GLN A N 1
ATOM 859 C CA . GLN A 1 108 ? 13.272 8.844 1.319 1.00 70.00 108 GLN A CA 1
ATOM 860 C C . GLN A 1 108 ? 12.697 10.181 1.788 1.00 70.00 108 GLN A C 1
ATOM 862 O O . GLN A 1 108 ? 11.835 10.764 1.133 1.00 70.00 108 GLN A O 1
ATOM 867 N N . LEU A 1 109 ? 13.159 10.641 2.949 1.00 71.50 109 LEU A N 1
ATOM 868 C CA . LEU A 1 109 ? 12.757 11.902 3.559 1.00 71.50 109 LEU A CA 1
ATOM 869 C C . LEU A 1 109 ? 13.995 12.766 3.738 1.00 71.50 109 LEU A C 1
ATOM 871 O O . LEU A 1 109 ? 14.933 12.361 4.424 1.00 71.50 109 LEU A O 1
ATOM 875 N N . SER A 1 110 ? 13.969 13.952 3.142 1.00 67.31 110 SER A N 1
ATOM 876 C CA . SER A 1 110 ? 15.022 14.949 3.287 1.00 67.31 110 SER A CA 1
ATOM 877 C C . SER A 1 110 ? 14.459 16.146 4.043 1.00 67.31 110 SER A C 1
ATOM 879 O O . SER A 1 110 ? 13.480 16.749 3.611 1.00 67.31 110 SER A O 1
ATOM 881 N N . PHE A 1 111 ? 15.079 16.481 5.173 1.00 62.06 111 PHE A N 1
ATOM 882 C CA . PHE A 1 111 ? 14.803 17.702 5.925 1.00 62.06 111 PHE A CA 1
ATOM 883 C C . PHE A 1 111 ? 15.994 18.638 5.717 1.00 62.06 111 PHE A C 1
ATOM 885 O O . PHE A 1 111 ? 17.128 18.238 5.983 1.00 62.06 111 PHE A O 1
ATOM 892 N N . SER A 1 112 ? 15.743 19.829 5.173 1.00 62.12 112 SER A N 1
ATOM 893 C CA . SER A 1 112 ? 16.749 20.884 4.986 1.00 62.12 112 SER A CA 1
ATOM 894 C C . SER A 1 112 ? 16.929 21.722 6.240 1.00 62.12 112 SER A C 1
ATOM 896 O O . SER A 1 112 ? 15.877 22.069 6.826 1.00 62.12 112 SER A O 1
#

pLDDT: mean 77.95, std 20.55, range [25.53, 98.25]

Sequence (112 aa):
MQVHVEDLATSGRRFVDAWRRAERGETVHEEHLSFESFEGLLATLTPKRIELVRFVRRHPHLSIAAVARELGRDYKRVHGDIRALEAAGLLEEDEDGLFAPFAGVEAQLSFS

Radius of gyration: 16.08 Å; chains: 1; bounding box: 42×35×28 Å

Secondary structure (DSSP, 8-state):
--------TTHHHHHHHHHHHHTTT----------SSHHHHHHHS-HHHHHHHHHHHHS-SB-HHHHHHHTT--HHHHHHHHHHHHHTTS-EE-SS-EE-S-S---------